Protein AF-A0A817S6N2-F1 (afdb_monomer_lite)

Foldseek 3Di:
DDPPPPDDPCVLPDPCQQVFFAPRVLVSCCVPVNDVRSVVCVVVVVTGPVSQCLDPVSCVVVVPDDPNVVVVVVD

Secondary structure (DSSP, 8-state):
----------TTS-TTGGG--THHHHHHHHHHH-HHHHHHHHHTT--SHHHHHT-HHHHHHHT---HHHHHHHT-

Structure (mmCIF, N/CA/C/O backbone):
data_AF-A0A817S6N2-F1
#
_entry.id   AF-A0A817S6N2-F1
#
loop_
_atom_site.group_PDB
_atom_site.id
_atom_site.type_symbol
_atom_site.label_atom_id
_atom_site.label_alt_id
_atom_site.label_comp_id
_atom_site.label_asym_id
_atom_site.label_entity_id
_atom_site.label_seq_id
_atom_site.pdbx_PDB_ins_code
_atom_site.Cartn_x
_atom_site.Cartn_y
_atom_site.Cartn_z
_atom_site.occupancy
_atom_site.B_iso_or_equiv
_atom_site.auth_seq_id
_atom_site.auth_comp_id
_atom_site.auth_asym_id
_atom_site.auth_atom_id
_atom_site.pdbx_PDB_model_num
ATOM 1 N N . MET A 1 1 ? 24.443 -22.256 -0.875 1.00 41.16 1 MET A N 1
ATOM 2 C CA . MET A 1 1 ? 23.236 -21.773 -0.165 1.00 41.16 1 MET A CA 1
ATOM 3 C C . MET A 1 1 ? 22.048 -21.863 -1.112 1.00 41.16 1 MET A C 1
ATOM 5 O O . MET A 1 1 ? 22.050 -21.178 -2.128 1.00 41.16 1 MET A O 1
ATOM 9 N N . ALA A 1 2 ? 21.088 -22.754 -0.853 1.00 46.62 2 ALA A N 1
ATOM 10 C CA . ALA A 1 2 ? 19.901 -22.883 -1.695 1.00 46.62 2 ALA A CA 1
ATOM 11 C C . ALA A 1 2 ? 19.030 -21.623 -1.551 1.00 46.62 2 ALA A C 1
ATOM 13 O O . ALA A 1 2 ? 18.619 -21.273 -0.445 1.00 46.62 2 ALA A O 1
ATOM 14 N N . LYS A 1 3 ? 18.774 -20.917 -2.659 1.00 50.72 3 LYS A N 1
ATOM 15 C CA . LYS A 1 3 ? 17.807 -19.814 -2.695 1.00 50.72 3 LYS A CA 1
ATOM 16 C C . LYS A 1 3 ? 16.420 -20.406 -2.452 1.00 50.72 3 LYS A C 1
ATOM 18 O O . LYS A 1 3 ? 15.851 -21.018 -3.351 1.00 50.72 3 LYS A O 1
ATOM 23 N N . SER A 1 4 ? 15.884 -20.229 -1.248 1.00 53.59 4 SER A N 1
ATOM 24 C CA . SER A 1 4 ? 14.463 -20.453 -0.992 1.00 53.59 4 SER A CA 1
ATOM 25 C C . SER A 1 4 ? 13.670 -19.511 -1.903 1.00 53.59 4 SER A C 1
ATOM 27 O O . SER A 1 4 ? 13.696 -18.292 -1.719 1.00 53.59 4 SER A O 1
ATOM 29 N N . LYS A 1 5 ? 13.033 -20.055 -2.947 1.00 56.72 5 LYS A N 1
ATOM 30 C CA . LYS A 1 5 ? 12.053 -19.315 -3.748 1.00 56.72 5 LYS A CA 1
ATOM 31 C C . LYS A 1 5 ? 10.825 -19.117 -2.862 1.00 56.72 5 LYS A C 1
ATOM 33 O O . LYS A 1 5 ? 10.004 -20.020 -2.738 1.00 56.72 5 LYS A O 1
ATOM 38 N N . ARG A 1 6 ? 10.716 -17.954 -2.219 1.00 57.25 6 ARG A N 1
ATOM 39 C CA . ARG A 1 6 ? 9.474 -17.543 -1.557 1.00 57.25 6 ARG A CA 1
ATOM 40 C C . ARG A 1 6 ? 8.449 -17.251 -2.650 1.00 57.25 6 ARG A C 1
ATOM 42 O O . ARG A 1 6 ? 8.579 -16.261 -3.363 1.00 57.25 6 ARG A O 1
ATOM 49 N 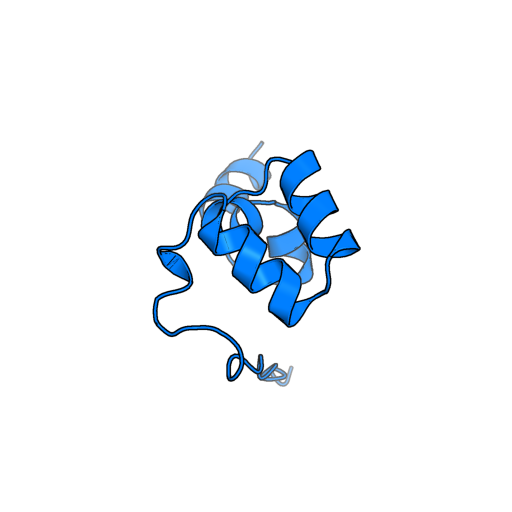N . TYR A 1 7 ? 7.476 -18.140 -2.811 1.00 61.09 7 TYR A N 1
ATOM 50 C CA . TYR A 1 7 ? 6.312 -17.877 -3.647 1.00 61.09 7 TYR A CA 1
ATOM 51 C C . TYR A 1 7 ? 5.394 -16.924 -2.888 1.00 61.09 7 TYR A C 1
ATOM 53 O O . TYR A 1 7 ? 4.799 -17.299 -1.879 1.00 61.09 7 TYR A O 1
ATOM 61 N N . ILE A 1 8 ? 5.324 -15.678 -3.347 1.00 65.06 8 ILE A N 1
ATOM 62 C CA . ILE A 1 8 ? 4.323 -14.726 -2.872 1.00 65.06 8 ILE A CA 1
ATOM 63 C C . ILE A 1 8 ? 3.035 -15.067 -3.614 1.00 65.06 8 ILE A C 1
ATOM 65 O O . ILE A 1 8 ? 3.001 -15.012 -4.842 1.00 65.06 8 ILE A O 1
ATOM 69 N N . ASN A 1 9 ? 1.997 -15.468 -2.881 1.00 71.44 9 ASN A N 1
ATOM 70 C CA . ASN A 1 9 ? 0.691 -15.683 -3.483 1.00 71.44 9 ASN A CA 1
ATOM 71 C C . ASN A 1 9 ? 0.030 -14.326 -3.751 1.00 71.44 9 ASN A C 1
ATOM 73 O O . ASN A 1 9 ? -0.381 -13.638 -2.818 1.00 71.44 9 ASN A O 1
ATOM 77 N N . THR A 1 10 ? -0.067 -13.958 -5.024 1.00 80.62 10 THR A N 1
ATOM 78 C CA . THR A 1 10 ? -0.681 -12.709 -5.485 1.00 80.62 10 THR A CA 1
ATOM 79 C C . THR A 1 10 ? -2.085 -12.911 -6.053 1.00 80.62 10 THR A C 1
ATOM 81 O O . THR A 1 10 ? -2.645 -11.970 -6.596 1.00 80.62 10 THR A O 1
ATOM 84 N N . SER A 1 11 ? -2.693 -14.098 -5.917 1.00 85.56 11 SER A N 1
ATOM 8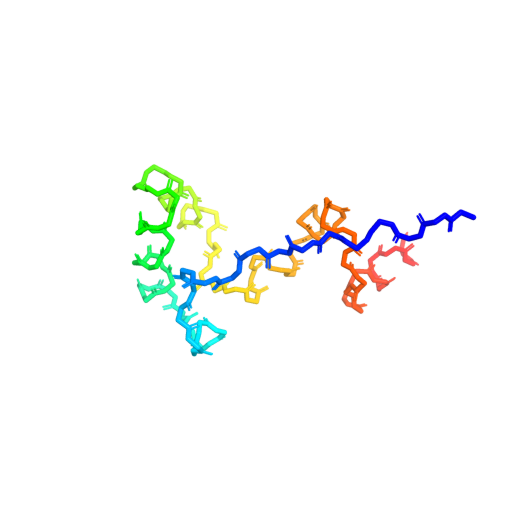5 C CA . SER A 1 11 ? -3.974 -14.439 -6.563 1.00 85.56 11 SER A CA 1
ATOM 86 C C . SER A 1 11 ? -5.171 -13.582 -6.129 1.00 85.56 11 SER A C 1
ATOM 88 O O . SER A 1 11 ? -6.218 -13.628 -6.763 1.00 85.56 11 SER A O 1
ATOM 90 N N . LEU A 1 12 ? -5.050 -12.855 -5.016 1.00 83.75 12 LEU A N 1
ATOM 91 C CA . LEU A 1 12 ? -6.088 -11.967 -4.477 1.00 83.75 12 LEU A CA 1
ATOM 92 C C . LEU A 1 12 ? -5.903 -10.500 -4.902 1.00 83.75 12 LEU A C 1
ATOM 94 O O . LEU A 1 12 ? -6.768 -9.659 -4.616 1.00 83.75 12 LEU A O 1
ATOM 98 N N . LEU A 1 13 ? -4.772 -10.187 -5.542 1.00 85.31 13 LEU A N 1
ATOM 99 C CA . LEU A 1 13 ? -4.458 -8.852 -6.029 1.00 85.31 13 LEU A CA 1
ATOM 100 C C . LEU A 1 13 ? -5.107 -8.637 -7.403 1.00 85.31 13 LEU A C 1
ATOM 102 O O . LEU A 1 13 ? -5.024 -9.527 -8.247 1.00 85.31 13 LEU A O 1
ATOM 106 N N . PRO A 1 14 ? -5.743 -7.478 -7.638 1.00 87.56 14 PRO A N 1
ATOM 107 C CA . PRO A 1 14 ? -6.105 -7.043 -8.984 1.00 87.56 14 PRO A CA 1
ATOM 108 C C . PRO A 1 14 ? -4.867 -6.921 -9.883 1.00 87.56 14 PRO A C 1
ATOM 110 O O . PRO A 1 14 ? -3.792 -6.553 -9.402 1.00 87.56 14 PRO A O 1
ATOM 113 N N . ASP A 1 15 ? -5.024 -7.175 -11.182 1.00 88.75 15 ASP A N 1
ATOM 114 C CA . ASP A 1 15 ? -3.925 -7.095 -12.159 1.00 88.75 15 ASP A CA 1
ATOM 115 C C . ASP A 1 15 ? -3.347 -5.673 -12.288 1.00 88.75 15 ASP A C 1
ATOM 117 O O . ASP A 1 15 ? -2.170 -5.487 -12.594 1.00 88.75 15 ASP A O 1
ATOM 121 N N . ASP A 1 16 ? -4.164 -4.662 -12.006 1.00 90.12 16 ASP A N 1
ATOM 122 C CA . ASP A 1 16 ? -3.864 -3.236 -12.090 1.00 90.12 16 ASP A CA 1
ATOM 123 C C . ASP A 1 16 ? -3.553 -2.597 -10.729 1.00 90.12 16 ASP A C 1
ATOM 125 O O . ASP A 1 16 ? -3.472 -1.374 -10.630 1.00 90.12 16 ASP A O 1
ATOM 129 N N . ILE A 1 17 ? -3.306 -3.400 -9.685 1.00 88.44 17 ILE A N 1
ATOM 130 C CA . ILE A 1 17 ? -3.103 -2.914 -8.309 1.00 88.44 17 ILE A CA 1
ATOM 131 C C . ILE A 1 17 ? -2.042 -1.814 -8.195 1.00 88.44 17 ILE A C 1
ATOM 133 O O . ILE A 1 17 ? -2.181 -0.916 -7.373 1.00 88.44 17 ILE A O 1
ATOM 137 N N . LEU A 1 18 ? -0.998 -1.851 -9.029 1.00 88.38 18 LEU A N 1
ATOM 138 C CA . LEU A 1 18 ? 0.080 -0.854 -9.032 1.00 88.38 18 LEU A CA 1
ATOM 139 C C . LEU A 1 18 ? -0.391 0.551 -9.437 1.00 88.38 18 LEU A C 1
ATOM 141 O O . LEU A 1 18 ? 0.294 1.523 -9.140 1.00 88.38 18 LEU A O 1
ATOM 145 N N . SER A 1 19 ? -1.546 0.659 -10.095 1.00 91.50 19 SER A N 1
ATOM 146 C CA . SER A 1 19 ? -2.157 1.934 -10.480 1.00 91.50 19 SER A CA 1
ATOM 147 C C . SER A 1 19 ? -3.035 2.544 -9.386 1.00 91.50 19 SER A C 1
ATOM 149 O O . SER A 1 19 ? -3.379 3.720 -9.472 1.00 91.50 19 SER A O 1
ATOM 151 N N . TYR A 1 20 ? -3.377 1.771 -8.351 1.00 93.06 20 TYR A N 1
ATOM 152 C CA . TYR A 1 20 ? -4.336 2.203 -7.343 1.00 93.06 20 TYR A CA 1
ATOM 153 C C . TYR A 1 20 ? -3.711 3.215 -6.391 1.00 93.06 20 TYR A C 1
ATOM 155 O O . TYR A 1 20 ? -2.633 2.994 -5.823 1.00 93.06 20 TYR A O 1
ATOM 163 N N . THR A 1 21 ? -4.446 4.297 -6.152 1.00 92.50 21 THR A N 1
ATOM 164 C CA . THR A 1 21 ? -4.065 5.332 -5.194 1.00 92.50 21 THR A CA 1
ATOM 165 C C . THR A 1 21 ? -5.220 5.686 -4.269 1.00 92.50 21 THR A C 1
ATOM 167 O O . THR A 1 21 ? -6.394 5.533 -4.609 1.00 92.50 21 THR A O 1
ATOM 170 N N . ASP A 1 22 ? -4.873 6.162 -3.077 1.00 94.75 22 ASP A N 1
ATOM 171 C CA . ASP A 1 22 ? -5.792 6.649 -2.056 1.00 94.75 22 ASP A CA 1
ATOM 172 C C . ASP A 1 22 ? -6.939 5.650 -1.811 1.00 94.75 22 ASP A C 1
ATOM 174 O O . ASP A 1 22 ? -6.712 4.523 -1.365 1.00 94.75 22 ASP A O 1
ATOM 178 N N . THR A 1 23 ? -8.177 6.036 -2.121 1.00 94.38 23 THR A N 1
ATOM 179 C CA . THR A 1 23 ? -9.380 5.245 -1.850 1.00 94.38 23 THR A CA 1
ATOM 180 C C . THR A 1 23 ? -9.352 3.858 -2.493 1.00 94.38 23 THR A C 1
ATOM 182 O O . THR A 1 23 ? -9.736 2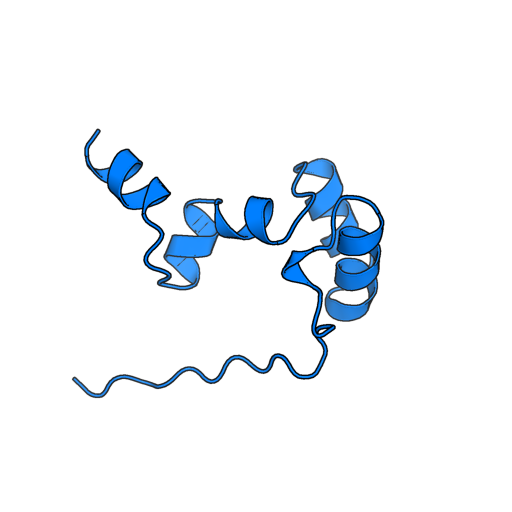.887 -1.841 1.00 94.38 23 THR A O 1
ATOM 185 N N . GLU A 1 24 ? -8.889 3.727 -3.737 1.00 94.31 24 GLU A N 1
ATOM 186 C CA . GLU A 1 24 ? -8.848 2.431 -4.432 1.00 94.31 24 GLU A CA 1
ATOM 187 C C . GLU A 1 24 ? -7.862 1.477 -3.758 1.00 94.31 24 GLU A C 1
ATOM 189 O O . GLU A 1 24 ? -8.177 0.308 -3.508 1.00 94.31 24 GLU A O 1
ATOM 194 N N . PHE A 1 25 ? -6.701 2.006 -3.369 1.00 94.31 25 PHE A N 1
ATOM 195 C CA . PHE A 1 25 ? -5.694 1.264 -2.624 1.00 94.31 25 PHE A CA 1
ATOM 196 C C . PHE A 1 25 ? -6.230 0.822 -1.257 1.00 94.31 25 PHE A C 1
ATOM 198 O O . PHE A 1 25 ? -6.146 -0.363 -0.919 1.00 94.31 25 PHE A O 1
ATOM 205 N N . TYR A 1 26 ? -6.852 1.730 -0.497 1.00 94.44 26 TYR A N 1
ATOM 206 C CA . TYR A 1 26 ? -7.427 1.390 0.806 1.00 94.44 26 TYR A CA 1
ATOM 207 C C . TYR A 1 26 ? -8.561 0.374 0.690 1.00 94.44 26 TYR A C 1
ATOM 209 O O . TYR A 1 26 ? -8.663 -0.510 1.535 1.00 94.44 26 TYR A O 1
ATOM 217 N N . ASN A 1 27 ? -9.383 0.430 -0.358 1.00 94.44 27 ASN A N 1
ATOM 218 C CA . ASN A 1 27 ? -10.445 -0.553 -0.575 1.00 94.44 27 ASN A CA 1
ATOM 219 C C . ASN A 1 27 ? -9.883 -1.961 -0.812 1.00 94.44 27 ASN A C 1
ATOM 221 O O . ASN A 1 27 ? -10.395 -2.936 -0.254 1.00 94.44 27 ASN A O 1
ATOM 225 N N . VAL A 1 28 ? -8.801 -2.083 -1.587 1.00 93.00 28 VAL A N 1
ATOM 226 C CA . VAL A 1 28 ? -8.115 -3.372 -1.755 1.00 93.00 28 VAL A CA 1
ATOM 227 C C . VAL A 1 28 ? -7.461 -3.819 -0.453 1.00 93.00 28 VAL A C 1
ATOM 229 O O . VAL A 1 28 ? -7.605 -4.984 -0.076 1.00 93.00 28 VAL A O 1
ATOM 232 N N . ALA A 1 29 ? -6.801 -2.910 0.266 1.00 91.44 29 ALA A N 1
ATOM 233 C CA . ALA A 1 29 ? -6.214 -3.215 1.564 1.00 91.44 29 ALA A CA 1
ATOM 234 C C . ALA A 1 29 ? -7.280 -3.733 2.544 1.00 91.44 29 ALA A C 1
ATOM 236 O O . ALA A 1 29 ? -7.101 -4.805 3.117 1.00 91.44 29 ALA A O 1
ATOM 237 N N . LYS A 1 30 ? -8.438 -3.069 2.654 1.00 94.31 30 LYS A N 1
ATOM 238 C CA . LYS A 1 30 ? -9.567 -3.517 3.490 1.00 94.31 30 LYS A CA 1
ATOM 239 C C . LYS A 1 30 ? -10.006 -4.932 3.137 1.00 94.31 30 LYS A C 1
ATOM 241 O O . LYS A 1 30 ? -10.177 -5.761 4.026 1.00 94.31 30 LYS A O 1
ATOM 246 N N . ARG A 1 31 ? -10.125 -5.241 1.842 1.00 92.19 31 ARG A N 1
ATOM 247 C CA . ARG A 1 31 ? -10.530 -6.573 1.368 1.00 92.19 31 ARG A CA 1
ATOM 248 C C . ARG A 1 31 ? -9.527 -7.673 1.730 1.00 92.19 31 ARG A C 1
ATOM 250 O O . ARG A 1 31 ? -9.939 -8.806 1.955 1.00 92.19 31 ARG A O 1
ATOM 257 N N . ILE A 1 32 ? -8.230 -7.365 1.736 1.00 89.69 32 ILE A N 1
ATOM 258 C CA . ILE A 1 32 ? -7.165 -8.366 1.913 1.00 89.69 32 ILE A CA 1
ATOM 259 C C . ILE A 1 32 ? -6.749 -8.507 3.379 1.00 89.69 32 ILE A C 1
ATOM 261 O O . ILE A 1 32 ? -6.577 -9.627 3.856 1.00 89.69 32 ILE A O 1
ATOM 265 N N . VAL A 1 33 ? -6.562 -7.389 4.084 1.00 87.19 33 VAL A N 1
ATOM 266 C CA . VAL A 1 33 ? -6.003 -7.351 5.447 1.00 87.19 33 VAL A CA 1
ATOM 267 C C . VAL A 1 33 ? -6.999 -6.880 6.514 1.00 87.19 33 VAL A C 1
ATOM 269 O O . VAL A 1 33 ? -6.681 -6.933 7.701 1.00 87.19 33 VAL A O 1
ATOM 272 N N . GLY A 1 34 ? -8.206 -6.462 6.120 1.00 92.50 34 GLY A N 1
ATOM 273 C CA . GLY A 1 34 ? -9.258 -5.982 7.019 1.00 92.50 34 GLY A CA 1
ATOM 274 C C . GLY A 1 34 ? -9.203 -4.477 7.308 1.00 92.50 34 GLY A C 1
ATOM 275 O O . GLY A 1 34 ? -8.221 -3.791 7.013 1.00 92.50 34 GLY A O 1
ATOM 276 N N . ASP A 1 35 ? -10.278 -3.965 7.914 1.00 94.06 35 ASP A N 1
ATOM 277 C CA . ASP A 1 35 ? -10.501 -2.525 8.106 1.00 94.06 35 ASP A CA 1
ATOM 278 C C . ASP A 1 35 ? -9.435 -1.845 8.967 1.00 94.06 35 ASP A C 1
ATOM 280 O O . ASP A 1 35 ? -8.894 -0.813 8.575 1.00 94.06 35 ASP A O 1
ATOM 284 N N . ASN A 1 36 ? -9.073 -2.447 10.102 1.00 93.88 36 ASN A N 1
ATOM 285 C CA . ASN A 1 36 ? -8.106 -1.858 11.033 1.00 93.88 36 ASN A CA 1
ATOM 286 C C . ASN A 1 36 ? -6.726 -1.669 10.388 1.00 93.88 36 ASN A C 1
ATOM 288 O O . ASN A 1 36 ? -6.090 -0.631 10.557 1.00 93.88 36 ASN A O 1
ATOM 292 N N . ALA A 1 37 ? -6.260 -2.669 9.636 1.00 89.12 37 ALA A N 1
ATOM 293 C CA . ALA A 1 37 ? -4.962 -2.611 8.975 1.00 89.12 37 ALA A CA 1
ATOM 294 C C . ALA A 1 37 ? -4.962 -1.583 7.836 1.00 89.12 37 ALA A C 1
ATOM 296 O O . ALA A 1 37 ? -4.002 -0.829 7.695 1.00 89.12 37 ALA A O 1
ATOM 297 N N . ALA A 1 38 ? -6.050 -1.492 7.069 1.00 92.19 38 ALA A N 1
ATOM 298 C CA . ALA A 1 38 ? -6.180 -0.472 6.035 1.00 92.19 38 ALA A CA 1
ATOM 299 C C . ALA A 1 38 ? -6.239 0.950 6.614 1.00 92.19 38 ALA A C 1
ATOM 301 O O . ALA A 1 38 ? -5.620 1.859 6.067 1.00 92.19 38 ALA A O 1
ATOM 302 N N . GLN A 1 39 ? -6.921 1.141 7.745 1.00 93.12 39 GLN A N 1
ATOM 303 C CA . GLN A 1 39 ? -6.987 2.437 8.418 1.00 93.12 39 GLN A CA 1
ATOM 304 C C . GLN A 1 39 ? -5.621 2.870 8.973 1.00 93.12 39 GLN A C 1
ATOM 306 O O . GLN A 1 39 ? -5.288 4.051 8.949 1.00 93.12 39 GLN A O 1
ATOM 311 N N . LEU A 1 40 ? -4.791 1.923 9.423 1.00 92.50 40 LEU A N 1
ATOM 312 C CA . LEU A 1 40 ? -3.406 2.216 9.802 1.00 92.50 40 LEU A CA 1
ATOM 313 C C . LEU A 1 40 ? -2.575 2.708 8.613 1.00 92.50 40 LEU A C 1
ATOM 315 O O . LEU A 1 40 ? -1.814 3.660 8.776 1.00 92.50 40 LEU A O 1
ATOM 319 N N . LEU A 1 41 ? -2.739 2.108 7.428 1.00 90.88 41 LEU A N 1
ATOM 320 C CA . LEU A 1 41 ? -2.075 2.585 6.208 1.00 90.88 41 LEU A CA 1
ATOM 321 C C . LEU A 1 41 ? -2.498 4.022 5.879 1.00 90.88 41 LEU A C 1
ATOM 323 O O . LEU A 1 41 ? -1.646 4.849 5.562 1.00 90.88 41 LEU A O 1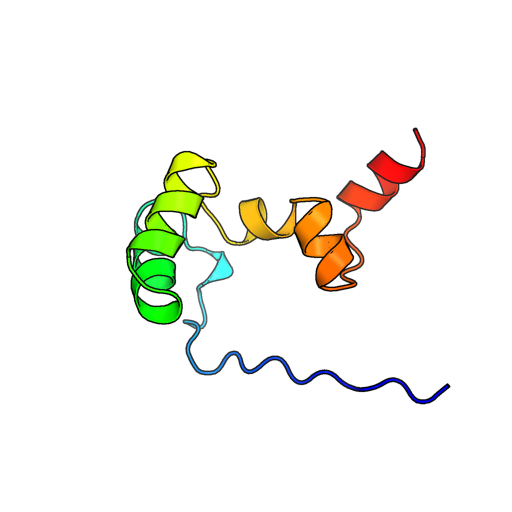
ATOM 327 N N . GLU A 1 42 ? -3.787 4.332 6.029 1.00 91.50 42 GLU A N 1
ATOM 328 C CA . GLU A 1 42 ? -4.325 5.678 5.816 1.00 91.50 42 GLU A CA 1
ATOM 329 C C . GLU A 1 42 ? -3.740 6.703 6.796 1.00 91.50 42 GLU A C 1
ATOM 331 O O . GLU A 1 42 ? -3.232 7.742 6.373 1.00 91.50 42 GLU A O 1
ATOM 336 N N . ILE A 1 43 ? -3.709 6.383 8.093 1.00 91.50 43 ILE A N 1
ATOM 337 C CA . ILE A 1 43 ? -3.102 7.239 9.129 1.00 91.50 43 ILE A CA 1
ATOM 338 C C . ILE A 1 43 ? -1.612 7.483 8.845 1.00 91.50 43 ILE A C 1
ATOM 340 O O . ILE A 1 43 ? -1.106 8.585 9.052 1.00 91.50 43 ILE A O 1
ATOM 344 N N . GLN A 1 44 ? -0.905 6.470 8.342 1.00 87.75 44 GLN A N 1
ATOM 345 C CA . GLN A 1 44 ? 0.511 6.560 7.977 1.00 87.75 44 GLN A CA 1
ATOM 346 C C . GLN A 1 44 ? 0.747 7.234 6.617 1.00 87.75 44 GLN A C 1
ATOM 348 O O . GLN A 1 44 ? 1.893 7.336 6.181 1.00 87.75 44 GLN A O 1
ATOM 353 N N . SER A 1 45 ? -0.311 7.714 5.951 1.00 88.88 45 SER A N 1
ATOM 354 C CA . SER A 1 45 ? -0.256 8.311 4.610 1.00 88.88 45 SER A CA 1
ATOM 355 C C . SER A 1 45 ? 0.331 7.373 3.544 1.00 88.88 45 SER A C 1
ATOM 357 O O . SER A 1 45 ? 0.866 7.821 2.526 1.00 88.88 45 SER A O 1
ATOM 359 N N . ILE A 1 46 ? 0.214 6.059 3.749 1.00 91.38 46 ILE A N 1
ATOM 360 C CA . ILE A 1 46 ? 0.606 5.046 2.774 1.00 91.38 46 ILE A CA 1
ATOM 361 C C . ILE A 1 46 ? -0.564 4.834 1.824 1.00 91.38 46 ILE A C 1
ATOM 363 O O . ILE A 1 46 ? -1.439 4.003 2.045 1.00 91.38 46 ILE A O 1
ATOM 367 N N . ARG A 1 47 ? -0.562 5.613 0.751 1.00 92.31 47 ARG A N 1
ATOM 368 C CA . ARG A 1 47 ? -1.703 5.743 -0.160 1.00 92.31 47 ARG A CA 1
ATOM 369 C C . ARG A 1 47 ? -1.593 4.954 -1.461 1.00 92.31 47 ARG A C 1
ATOM 371 O O . ARG A 1 47 ? -2.449 5.095 -2.320 1.00 92.31 47 ARG A O 1
ATOM 378 N N . SER A 1 48 ? -0.524 4.195 -1.670 1.00 92.31 48 SER A N 1
ATOM 379 C CA . SER A 1 48 ? -0.327 3.412 -2.895 1.00 92.31 48 SER A CA 1
ATOM 380 C C . SER A 1 48 ? 0.659 2.268 -2.663 1.00 92.31 48 SER A C 1
ATOM 382 O O . SER A 1 48 ? 1.452 2.337 -1.712 1.00 92.31 48 SER A O 1
ATOM 384 N N . PRO A 1 49 ? 0.682 1.244 -3.538 1.00 87.12 49 PRO A N 1
ATOM 385 C CA . PRO A 1 49 ? 1.700 0.199 -3.480 1.00 87.12 49 PRO A CA 1
ATOM 386 C C . PRO A 1 49 ? 3.111 0.772 -3.556 1.00 87.12 49 PRO A C 1
ATOM 388 O O . PRO A 1 49 ? 3.975 0.336 -2.805 1.00 87.12 49 PRO A O 1
ATOM 391 N N . ASP A 1 50 ? 3.329 1.794 -4.386 1.00 85.06 50 ASP A N 1
ATOM 392 C CA . ASP A 1 50 ? 4.614 2.489 -4.455 1.00 85.06 50 ASP A CA 1
ATOM 393 C C . ASP A 1 50 ? 4.988 3.079 -3.097 1.00 85.06 50 ASP A C 1
ATOM 395 O O . ASP A 1 50 ? 6.060 2.789 -2.574 1.00 85.06 50 ASP A O 1
ATOM 399 N N . SER A 1 51 ? 4.088 3.840 -2.470 1.00 85.31 51 SER A N 1
ATOM 400 C CA . SER A 1 51 ? 4.351 4.463 -1.165 1.00 85.31 51 SER A CA 1
ATOM 401 C C . SER A 1 51 ? 4.703 3.418 -0.099 1.00 85.31 51 SER A C 1
ATOM 403 O O . SER A 1 51 ? 5.612 3.632 0.700 1.00 85.31 51 SER A O 1
ATOM 405 N N . PHE A 1 52 ? 4.028 2.266 -0.125 1.00 84.19 52 PHE A N 1
ATOM 406 C CA . PHE A 1 52 ? 4.298 1.140 0.770 1.00 84.19 52 PHE A CA 1
ATOM 407 C C . PHE A 1 52 ? 5.658 0.488 0.482 1.00 84.19 52 PHE A C 1
ATOM 409 O O . PHE A 1 52 ? 6.437 0.224 1.397 1.00 84.19 52 PHE A O 1
ATOM 416 N N . LEU A 1 53 ? 5.971 0.245 -0.792 1.00 78.00 53 LEU A N 1
ATOM 417 C CA . LEU A 1 53 ? 7.214 -0.397 -1.218 1.00 78.00 53 LEU A CA 1
ATOM 418 C C . LEU A 1 53 ? 8.430 0.517 -1.061 1.00 78.00 53 LEU A C 1
ATOM 420 O O . LEU A 1 53 ? 9.525 0.019 -0.827 1.00 78.00 53 LEU A O 1
ATOM 424 N N . PHE A 1 54 ? 8.273 1.836 -1.139 1.00 75.06 54 PHE A N 1
ATOM 425 C CA . PHE A 1 54 ? 9.365 2.779 -0.892 1.00 75.06 54 PHE A CA 1
ATOM 426 C C . PHE A 1 54 ? 9.723 2.918 0.594 1.00 75.06 54 PHE A C 1
ATOM 428 O O . PHE A 1 54 ? 10.740 3.540 0.909 1.00 75.06 54 PHE A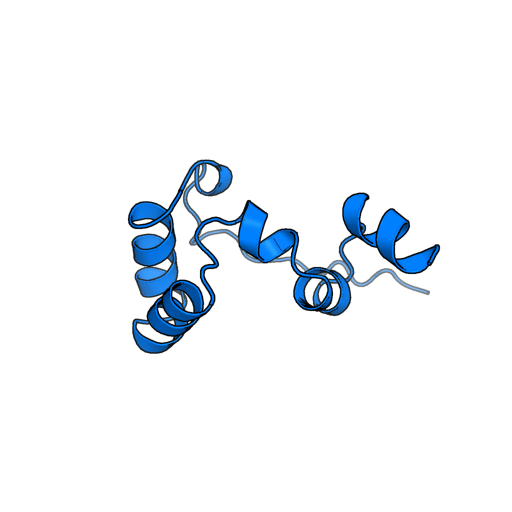 O 1
ATOM 435 N N . MET A 1 55 ? 8.966 2.303 1.512 1.00 76.94 55 MET A N 1
ATOM 436 C CA . MET A 1 55 ? 9.339 2.283 2.923 1.00 76.94 55 MET A CA 1
ATOM 437 C C . MET A 1 55 ? 10.591 1.416 3.154 1.00 76.94 55 MET A C 1
ATOM 439 O O . MET A 1 55 ? 10.592 0.226 2.808 1.00 76.94 55 MET A O 1
ATOM 443 N N . PRO A 1 56 ? 11.643 1.971 3.792 1.00 70.94 56 PRO A N 1
ATOM 444 C CA . PRO A 1 56 ? 12.879 1.251 4.090 1.00 70.94 56 PRO A CA 1
ATOM 445 C C . PRO A 1 56 ? 12.666 -0.092 4.779 1.00 70.94 56 PRO A C 1
ATOM 447 O O . PRO A 1 56 ? 13.234 -1.105 4.362 1.00 70.94 56 PRO A O 1
ATOM 450 N N . ASP A 1 57 ? 11.803 -0.103 5.790 1.00 67.44 57 ASP A N 1
ATOM 451 C CA . ASP A 1 57 ? 11.559 -1.274 6.624 1.00 67.44 57 ASP A CA 1
ATOM 452 C C . ASP A 1 57 ? 10.836 -2.376 5.849 1.00 67.44 57 ASP A C 1
ATOM 454 O O . ASP A 1 57 ? 11.210 -3.544 5.936 1.00 67.44 57 ASP A O 1
ATOM 458 N N . VAL A 1 58 ? 9.855 -2.013 5.016 1.00 70.62 58 VAL A N 1
ATOM 459 C CA . VAL A 1 58 ? 9.114 -2.961 4.170 1.00 70.62 58 VAL A CA 1
ATOM 460 C C . VAL A 1 58 ? 10.056 -3.626 3.170 1.00 70.62 58 VAL A C 1
ATOM 462 O O . VAL A 1 58 ? 10.085 -4.854 3.058 1.00 70.62 58 VAL A O 1
ATOM 465 N N . CYS A 1 59 ? 10.888 -2.842 2.487 1.00 66.94 59 CYS A N 1
ATOM 466 C CA . CYS A 1 59 ? 11.903 -3.383 1.588 1.00 66.94 59 CYS A CA 1
ATOM 467 C C . CYS A 1 59 ? 12.925 -4.269 2.306 1.00 66.94 59 CYS A C 1
ATOM 469 O O . CYS A 1 59 ? 13.310 -5.309 1.766 1.00 66.94 59 CYS A 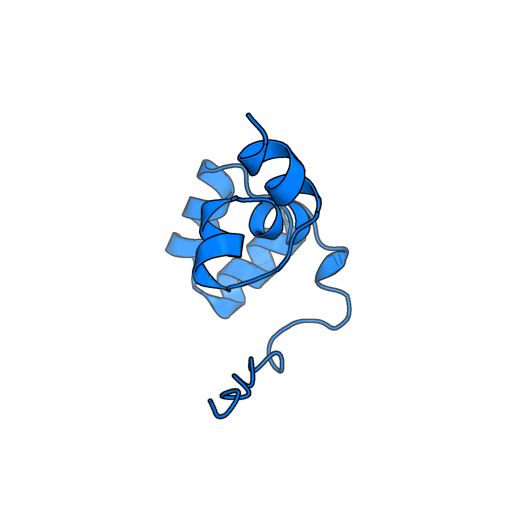O 1
ATOM 471 N N . ALA A 1 60 ? 13.361 -3.884 3.508 1.00 69.06 60 ALA A N 1
ATOM 472 C CA . ALA A 1 60 ? 14.295 -4.671 4.306 1.00 69.06 60 ALA A CA 1
ATOM 473 C C . ALA A 1 60 ? 13.680 -6.015 4.737 1.00 69.06 60 ALA A C 1
ATOM 475 O O . ALA A 1 60 ? 14.306 -7.060 4.548 1.00 69.06 60 ALA A O 1
ATOM 476 N N . ILE A 1 61 ? 12.436 -6.008 5.231 1.00 67.75 61 ILE A N 1
ATOM 477 C CA . ILE A 1 61 ? 11.680 -7.207 5.631 1.00 67.75 61 ILE A CA 1
ATOM 478 C C . ILE A 1 61 ? 11.473 -8.147 4.436 1.00 67.75 61 ILE A C 1
ATOM 480 O O . ILE A 1 61 ? 11.672 -9.364 4.540 1.00 67.75 61 ILE A O 1
ATOM 484 N N . LEU A 1 62 ? 11.098 -7.591 3.283 1.00 67.06 62 LEU A N 1
ATOM 485 C CA . LEU A 1 62 ? 10.826 -8.357 2.067 1.00 67.06 62 LEU A CA 1
ATOM 486 C C . LEU A 1 62 ? 12.091 -8.703 1.269 1.00 67.06 62 LEU A C 1
ATOM 488 O O . LEU A 1 62 ? 12.012 -9.444 0.288 1.00 67.06 62 LEU A O 1
ATOM 492 N N . ASN A 1 63 ? 13.264 -8.237 1.708 1.00 65.69 63 ASN A N 1
ATOM 493 C CA . ASN A 1 63 ? 14.548 -8.423 1.029 1.00 65.69 63 ASN A CA 1
ATOM 494 C C . ASN A 1 63 ? 14.530 -7.901 -0.427 1.00 65.69 63 ASN A C 1
ATOM 496 O O . ASN A 1 63 ? 15.173 -8.458 -1.324 1.00 65.69 63 ASN A O 1
ATOM 500 N N . ILE A 1 64 ? 13.755 -6.839 -0.666 1.00 67.25 64 ILE A N 1
ATOM 501 C CA . ILE A 1 64 ? 13.585 -6.204 -1.973 1.00 67.25 64 ILE A CA 1
ATOM 502 C C . ILE A 1 64 ? 14.752 -5.242 -2.198 1.00 67.25 64 ILE A C 1
ATOM 504 O O . ILE A 1 64 ? 15.038 -4.366 -1.382 1.00 67.25 64 ILE A O 1
ATOM 508 N N . LYS A 1 65 ? 15.432 -5.387 -3.340 1.00 63.50 65 LYS A N 1
ATOM 509 C CA . LYS A 1 65 ? 16.455 -4.433 -3.780 1.00 63.50 65 LYS A CA 1
ATOM 510 C C . LYS A 1 65 ? 15.772 -3.200 -4.373 1.00 63.50 65 LYS A C 1
ATOM 512 O O . LYS A 1 65 ? 15.495 -3.174 -5.566 1.00 63.50 65 LYS A O 1
ATOM 517 N N . CYS A 1 66 ? 15.506 -2.192 -3.548 1.00 61.03 66 CYS A N 1
ATOM 518 C CA . CYS A 1 66 ? 15.010 -0.895 -4.005 1.00 61.03 66 CYS A CA 1
ATOM 519 C C . CYS A 1 66 ? 16.180 0.080 -4.206 1.00 61.03 66 CYS A C 1
ATOM 521 O O . CYS A 1 66 ? 16.971 0.311 -3.290 1.00 61.03 66 CYS A O 1
ATOM 523 N N . SER A 1 67 ? 16.304 0.655 -5.406 1.00 64.38 67 SER A N 1
ATOM 524 C CA . SER A 1 67 ? 17.368 1.612 -5.751 1.00 64.38 67 SER A CA 1
ATOM 525 C C . SER A 1 67 ? 17.336 2.870 -4.878 1.00 64.38 67 SER A C 1
ATOM 527 O O . SER A 1 67 ? 18.394 3.370 -4.504 1.00 64.38 67 SER A O 1
ATOM 529 N N . ALA A 1 68 ? 16.147 3.323 -4.468 1.00 59.53 68 ALA A N 1
ATOM 530 C CA . ALA A 1 68 ? 15.991 4.449 -3.549 1.00 59.53 68 ALA A CA 1
ATOM 531 C C . ALA A 1 68 ? 16.583 4.174 -2.153 1.00 59.53 68 ALA A C 1
ATOM 533 O O . ALA A 1 68 ? 17.041 5.099 -1.489 1.00 59.53 68 ALA A O 1
ATOM 534 N N . LEU A 1 69 ? 16.651 2.908 -1.721 1.00 55.34 69 LEU A N 1
ATOM 535 C CA . LEU A 1 69 ? 17.285 2.537 -0.450 1.00 55.34 69 LEU A CA 1
ATOM 536 C C . LEU A 1 69 ? 18.793 2.393 -0.536 1.00 55.34 69 LEU A C 1
ATOM 538 O O . LEU A 1 69 ? 19.474 2.612 0.463 1.00 55.34 69 LEU A O 1
ATOM 542 N N . ASN A 1 70 ? 19.325 2.050 -1.709 1.00 60.88 70 ASN A N 1
ATOM 543 C CA . ASN A 1 70 ? 20.772 2.061 -1.903 1.00 60.88 70 ASN A CA 1
ATOM 544 C C . ASN A 1 70 ? 21.325 3.480 -1.693 1.00 60.88 70 ASN A C 1
ATOM 546 O O . ASN A 1 70 ? 22.353 3.625 -1.046 1.00 60.88 70 ASN A O 1
ATOM 550 N N . LEU A 1 71 ? 20.583 4.513 -2.113 1.00 56.44 71 LEU A N 1
ATOM 551 C CA . LEU A 1 71 ? 20.934 5.919 -1.870 1.00 56.44 71 LEU A CA 1
ATOM 552 C C . LEU A 1 71 ? 20.894 6.318 -0.384 1.00 56.44 71 LEU A C 1
ATOM 554 O O . LEU A 1 71 ? 21.614 7.222 0.025 1.00 56.44 71 LEU A O 1
ATOM 558 N N . LEU A 1 72 ? 20.063 5.660 0.432 1.00 55.47 72 LEU A N 1
ATOM 559 C CA . LEU A 1 72 ? 19.974 5.921 1.875 1.00 55.47 72 LEU A CA 1
ATOM 560 C C . LEU A 1 72 ? 21.045 5.180 2.686 1.00 55.47 72 LEU A C 1
ATOM 562 O O . LEU A 1 72 ? 21.391 5.636 3.768 1.00 55.47 72 LEU A O 1
ATOM 566 N N . LYS A 1 73 ? 21.576 4.059 2.179 1.00 52.00 73 LYS A N 1
ATOM 567 C CA . LYS A 1 73 ? 22.665 3.299 2.822 1.00 52.00 73 LYS A CA 1
ATOM 568 C C . LYS A 1 73 ? 24.055 3.907 2.616 1.00 52.00 73 LYS A C 1
ATOM 570 O O . LYS A 1 73 ? 24.985 3.495 3.299 1.00 52.00 73 LYS A O 1
ATOM 575 N N . GLU A 1 74 ? 24.203 4.831 1.670 1.00 54.94 74 GLU A N 1
ATOM 576 C CA . GLU A 1 74 ? 25.466 5.530 1.384 1.00 54.94 74 GLU A CA 1
ATOM 577 C C . GLU A 1 74 ? 25.629 6.852 2.166 1.00 54.94 74 GLU A C 1
ATOM 579 O O . GLU A 1 74 ? 26.604 7.572 1.951 1.00 54.94 74 GLU A O 1
ATOM 584 N N . LYS A 1 75 ? 24.706 7.166 3.086 1.00 41.06 75 LYS A N 1
ATOM 585 C CA . LYS A 1 75 ? 24.813 8.267 4.058 1.00 41.06 75 LYS A CA 1
ATOM 586 C C . LYS A 1 75 ? 25.074 7.738 5.462 1.00 41.06 75 LYS A C 1
ATOM 588 O O . LYS A 1 75 ? 25.771 8.461 6.205 1.00 41.06 75 LYS A O 1
#

Radius of gyration: 14.09 Å; chains: 1; bounding box: 36×31×23 Å

Sequence (75 aa):
MAKSKRYINTSLLPDDILSYTDTEFYNVAKRIVGDNAAQLLEIQSIRSPDSFLFMPDVCAILNIKCSALNLLKEK

pLDDT: mean 78.09, std 15.69, range [41.06, 94.75]